Protein AF-A0A2A2Y1W0-F1 (afdb_monomer)

Structure (mmCIF, N/CA/C/O backbone):
data_AF-A0A2A2Y1W0-F1
#
_entry.id   AF-A0A2A2Y1W0-F1
#
loop_
_atom_site.group_PDB
_atom_site.id
_atom_site.type_symbol
_atom_site.label_atom_id
_atom_site.label_alt_id
_atom_site.label_comp_id
_atom_site.label_asym_id
_atom_site.label_entity_id
_atom_site.label_seq_id
_atom_site.pdbx_PDB_ins_code
_atom_site.Cartn_x
_atom_site.Cartn_y
_atom_site.Cartn_z
_atom_site.occupancy
_atom_site.B_iso_or_equiv
_atom_site.auth_seq_id
_atom_site.auth_comp_id
_atom_site.auth_asym_id
_atom_site.auth_atom_id
_atom_site.pdbx_PDB_model_num
ATOM 1 N N . MET A 1 1 ? -17.113 13.473 4.319 1.00 63.50 1 MET A N 1
ATOM 2 C CA . MET A 1 1 ? -16.592 12.774 3.124 1.00 63.50 1 MET A CA 1
ATOM 3 C C . MET A 1 1 ? -15.080 12.796 3.248 1.00 63.50 1 MET A C 1
ATOM 5 O O . MET A 1 1 ? -14.558 13.875 3.486 1.00 63.50 1 MET A O 1
ATOM 9 N N . GLN A 1 2 ? -14.410 11.641 3.247 1.00 79.94 2 GLN A N 1
ATOM 10 C CA . GLN A 1 2 ? -12.951 11.590 3.399 1.00 79.94 2 GLN A CA 1
ATOM 11 C C . GLN A 1 2 ? -12.304 11.894 2.040 1.00 79.94 2 GLN A C 1
ATOM 13 O O . GLN A 1 2 ? -12.812 11.440 1.010 1.00 79.94 2 GLN A O 1
ATOM 18 N N . THR A 1 3 ? -11.253 12.708 2.039 1.00 86.56 3 THR A N 1
ATOM 19 C CA . THR A 1 3 ? -10.570 13.169 0.826 1.00 86.56 3 THR A CA 1
ATOM 20 C C . THR A 1 3 ? -9.123 12.703 0.804 1.00 86.56 3 THR A C 1
ATOM 22 O O . THR A 1 3 ? -8.536 12.475 1.862 1.00 86.56 3 THR A O 1
ATOM 25 N N . ASP A 1 4 ? -8.561 12.573 -0.394 1.00 86.31 4 ASP A N 1
ATOM 26 C CA . ASP A 1 4 ? -7.121 12.424 -0.584 1.00 86.31 4 ASP A CA 1
ATOM 27 C C . ASP A 1 4 ? -6.381 13.752 -0.330 1.00 86.31 4 ASP A C 1
ATOM 29 O O . ASP A 1 4 ? -6.994 14.787 -0.031 1.00 86.31 4 ASP A O 1
ATOM 33 N N . VAL A 1 5 ? -5.055 13.720 -0.476 1.00 84.50 5 VAL A N 1
ATOM 34 C CA . VAL A 1 5 ? -4.164 14.864 -0.230 1.00 84.50 5 VAL A CA 1
ATOM 35 C C . VAL A 1 5 ? -4.415 16.039 -1.185 1.00 84.50 5 VAL A C 1
ATOM 37 O O . VAL A 1 5 ? -4.047 17.174 -0.890 1.00 84.50 5 VAL A O 1
ATOM 40 N N . PHE A 1 6 ? -5.095 15.794 -2.306 1.00 84.44 6 PHE A N 1
ATOM 41 C CA . PHE A 1 6 ? -5.465 16.794 -3.307 1.00 84.44 6 PHE A CA 1
ATOM 42 C C . PHE A 1 6 ? -6.910 17.296 -3.143 1.00 84.44 6 PHE A C 1
ATOM 44 O O . PHE A 1 6 ? -7.368 18.126 -3.927 1.00 84.44 6 PHE A O 1
ATOM 51 N N . GLY A 1 7 ? -7.639 16.817 -2.129 1.00 84.50 7 GLY A N 1
ATOM 52 C CA . GLY A 1 7 ? -9.027 17.194 -1.866 1.00 84.50 7 GLY A CA 1
ATOM 53 C C . GLY A 1 7 ? -10.063 16.406 -2.674 1.00 84.50 7 GLY A C 1
ATOM 54 O O . GLY A 1 7 ? -11.249 16.740 -2.622 1.00 84.50 7 GLY A O 1
ATOM 55 N N . ASN A 1 8 ? -9.670 15.350 -3.393 1.00 87.25 8 ASN A N 1
ATOM 56 C CA . ASN A 1 8 ? -10.614 14.508 -4.126 1.00 87.25 8 ASN A CA 1
ATOM 57 C C . ASN A 1 8 ? -11.314 13.528 -3.178 1.00 87.25 8 ASN A C 1
ATOM 59 O O . ASN A 1 8 ? -10.679 12.970 -2.283 1.00 87.25 8 ASN A O 1
ATOM 63 N N . PRO A 1 9 ? -12.613 13.248 -3.370 1.00 87.81 9 PRO A N 1
ATOM 64 C CA . PRO A 1 9 ? -13.333 12.309 -2.522 1.00 87.81 9 PRO A CA 1
ATOM 65 C C . PRO A 1 9 ? -12.879 10.864 -2.759 1.00 87.81 9 PRO A C 1
ATOM 67 O O . PRO A 1 9 ? -12.949 10.358 -3.883 1.00 87.81 9 PRO A O 1
ATOM 70 N N . ILE A 1 10 ? -12.512 10.166 -1.683 1.00 89.81 10 ILE A N 1
ATOM 71 C CA . ILE A 1 10 ? -12.179 8.737 -1.720 1.00 89.81 10 ILE A CA 1
ATOM 72 C C . ILE A 1 10 ? -13.482 7.935 -1.754 1.00 89.81 10 ILE A C 1
ATOM 74 O O . ILE A 1 10 ? -14.301 8.009 -0.835 1.00 89.81 10 ILE A O 1
ATOM 78 N N . ARG A 1 11 ? -13.694 7.182 -2.839 1.00 91.44 11 ARG A N 1
ATOM 79 C CA . ARG A 1 11 ? -14.934 6.414 -3.070 1.00 91.44 11 ARG A CA 1
ATOM 80 C C . ARG A 1 11 ? -14.829 4.944 -2.674 1.00 91.44 11 ARG A C 1
ATOM 82 O O . ARG A 1 11 ? -15.860 4.323 -2.420 1.00 91.44 11 ARG A O 1
ATOM 89 N N . ASP A 1 12 ? -13.616 4.403 -2.628 1.00 93.50 12 ASP A N 1
ATOM 90 C CA . ASP A 1 12 ? -13.374 3.011 -2.258 1.00 93.50 12 ASP A CA 1
ATOM 91 C C . ASP A 1 12 ? -13.612 2.813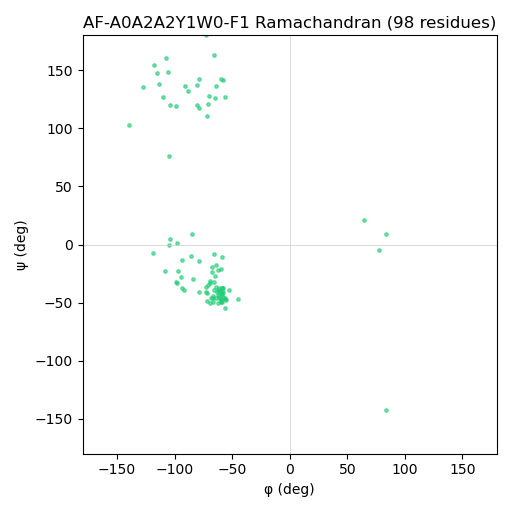 -0.753 1.00 93.50 12 ASP A C 1
ATOM 93 O O . ASP A 1 12 ? -12.867 3.311 0.089 1.00 93.50 12 ASP A O 1
ATOM 97 N N . GLN A 1 13 ? -14.686 2.095 -0.419 1.00 94.38 13 GLN A N 1
ATOM 98 C CA . GLN A 1 13 ? -15.078 1.825 0.965 1.00 94.38 13 GLN A CA 1
ATOM 99 C C . GLN A 1 13 ? -14.103 0.883 1.678 1.00 94.38 13 GLN A C 1
ATOM 101 O O . GLN A 1 13 ? -13.921 1.004 2.890 1.00 94.38 13 GLN A O 1
ATOM 106 N N . GLU A 1 14 ? -13.472 -0.046 0.956 1.00 95.25 14 GLU A N 1
ATOM 107 C CA . GLU A 1 14 ? -12.504 -0.959 1.559 1.00 95.25 14 GLU A CA 1
ATOM 108 C C . GLU A 1 14 ? -11.214 -0.208 1.885 1.00 95.25 14 GLU A C 1
ATOM 110 O O . GLU A 1 14 ? -10.717 -0.359 2.999 1.00 95.25 14 GLU A O 1
ATOM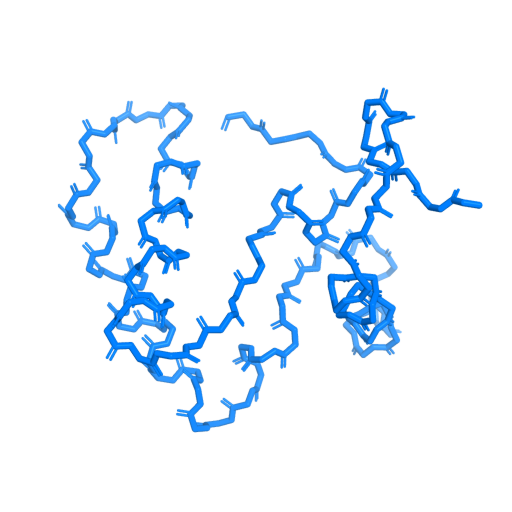 115 N N . LEU A 1 15 ? -10.741 0.686 1.009 1.00 94.75 15 LEU A N 1
ATOM 116 C CA . LEU A 1 15 ? -9.608 1.568 1.316 1.00 94.75 15 LEU A CA 1
ATOM 117 C C . LEU A 1 15 ? -9.862 2.389 2.591 1.00 94.75 15 LEU A C 1
ATOM 119 O O . LEU A 1 15 ? -9.029 2.402 3.497 1.00 94.75 15 LEU A O 1
ATOM 123 N N . LEU A 1 16 ? -11.038 3.011 2.720 1.00 94.75 16 LEU A N 1
ATOM 124 C CA . LEU A 1 16 ? -11.402 3.768 3.928 1.00 94.75 16 LEU A CA 1
ATOM 125 C C . LEU A 1 16 ? -11.355 2.893 5.187 1.00 94.75 16 LEU A C 1
ATOM 127 O O . LEU A 1 16 ? -10.768 3.281 6.200 1.00 94.75 16 LEU A O 1
ATOM 131 N N . ARG A 1 17 ? -11.916 1.680 5.108 1.00 95.69 17 ARG A N 1
ATOM 132 C CA . ARG A 1 17 ? -11.896 0.705 6.206 1.00 95.69 17 ARG A CA 1
ATOM 133 C C . ARG A 1 17 ? -10.469 0.290 6.576 1.00 95.69 17 ARG A C 1
ATOM 135 O O . ARG A 1 17 ? -10.166 0.089 7.753 1.00 95.69 17 ARG A O 1
ATOM 142 N N . ARG A 1 18 ? -9.584 0.151 5.586 1.00 95.88 18 ARG A N 1
ATOM 143 C CA . ARG A 1 18 ? -8.167 -0.203 5.765 1.00 95.88 18 ARG A CA 1
ATOM 144 C C . ARG A 1 18 ? -7.389 0.908 6.446 1.00 95.88 18 ARG A C 1
ATOM 146 O O . ARG A 1 18 ? -6.681 0.620 7.409 1.00 95.88 18 ARG A O 1
ATOM 153 N N . ILE A 1 19 ? -7.579 2.150 6.010 1.00 94.31 19 ILE A N 1
ATOM 154 C CA . ILE A 1 19 ? -6.978 3.340 6.622 1.00 94.31 19 ILE A CA 1
ATOM 155 C C . ILE A 1 19 ? -7.415 3.461 8.081 1.00 94.31 19 ILE A C 1
ATOM 157 O O . ILE A 1 19 ? -6.580 3.654 8.963 1.00 94.31 19 ILE A O 1
ATOM 161 N N . GLU A 1 20 ? -8.713 3.328 8.362 1.00 93.50 20 GLU A N 1
ATOM 162 C CA . GLU A 1 20 ? -9.235 3.419 9.727 1.00 93.50 20 GLU A CA 1
ATOM 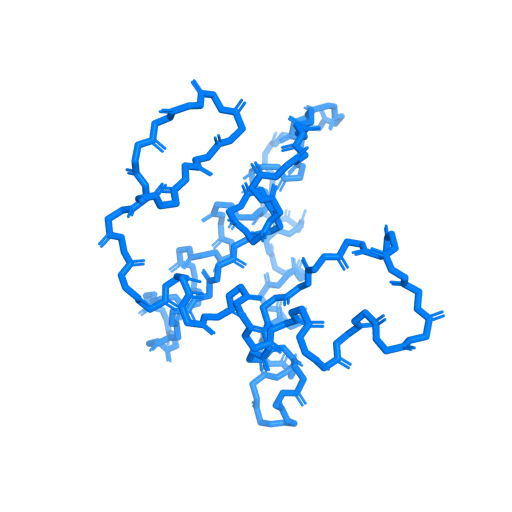163 C C . GLU A 1 20 ? -8.637 2.332 10.626 1.00 93.50 20 GLU A C 1
ATOM 165 O O . GLU A 1 20 ? -8.129 2.626 11.710 1.00 93.50 20 GLU A O 1
ATOM 170 N N . LYS A 1 21 ? -8.595 1.085 10.141 1.00 94.38 21 LYS A N 1
ATOM 171 C CA . LYS A 1 21 ? -7.953 -0.018 10.858 1.00 94.38 21 LYS A CA 1
ATOM 172 C C . LYS A 1 21 ? -6.468 0.256 11.116 1.00 94.38 21 LYS A C 1
ATOM 174 O O . LYS A 1 21 ? -6.025 0.068 12.245 1.00 94.38 21 LYS A O 1
ATOM 179 N N . ALA A 1 22 ? -5.722 0.715 10.111 1.00 93.06 22 ALA A N 1
ATOM 180 C CA . ALA A 1 22 ? -4.298 1.022 10.239 1.00 93.06 22 ALA A CA 1
ATOM 181 C C . ALA A 1 22 ? -4.048 2.121 11.282 1.00 93.06 22 ALA A C 1
ATOM 183 O O . ALA A 1 22 ? -3.198 1.957 12.156 1.00 93.06 22 ALA A O 1
ATOM 184 N N . LYS A 1 23 ? -4.847 3.198 11.275 1.00 90.94 23 LYS A N 1
ATOM 185 C CA . LYS A 1 23 ? -4.775 4.267 12.286 1.00 90.94 23 LYS A CA 1
ATOM 186 C C . LYS A 1 23 ? -4.977 3.731 13.703 1.00 90.94 23 LYS A C 1
ATOM 188 O O . LYS A 1 23 ? -4.255 4.143 14.605 1.00 90.94 23 LYS A O 1
ATOM 193 N N . LEU A 1 24 ? -5.912 2.802 13.899 1.00 90.94 24 LEU A N 1
ATOM 194 C CA . LEU A 1 24 ? -6.180 2.203 15.210 1.00 90.94 24 LEU A CA 1
ATOM 195 C C . LEU A 1 24 ? -5.062 1.266 15.688 1.00 90.94 24 LEU A C 1
ATOM 197 O O . LEU A 1 24 ? -4.810 1.202 16.888 1.00 90.94 24 LEU A O 1
ATOM 201 N N . THR A 1 25 ? -4.407 0.529 14.786 1.00 90.06 25 THR A N 1
ATOM 202 C CA . THR A 1 25 ? -3.433 -0.509 15.167 1.00 90.06 25 THR A CA 1
ATOM 203 C C . THR A 1 25 ? -1.977 -0.054 15.120 1.00 90.06 25 THR A C 1
ATOM 205 O O . THR A 1 25 ? -1.178 -0.526 15.922 1.00 90.06 25 THR A O 1
ATOM 208 N N . GLN A 1 26 ? -1.610 0.843 14.201 1.00 90.19 26 GLN A N 1
ATOM 209 C CA . GLN A 1 26 ? -0.211 1.215 13.937 1.00 90.19 26 GLN A CA 1
ATOM 210 C C . GLN A 1 26 ? 0.199 2.517 14.641 1.00 90.19 26 GLN A C 1
ATOM 212 O O . GLN A 1 26 ? 1.332 2.639 15.103 1.00 90.19 26 GLN A O 1
ATOM 217 N N . ARG A 1 27 ? -0.724 3.475 14.818 1.00 83.81 27 ARG A N 1
ATOM 218 C CA . ARG A 1 27 ? -0.428 4.770 15.468 1.00 83.81 27 ARG A CA 1
ATOM 219 C C . ARG A 1 27 ? -0.513 4.752 16.999 1.00 83.81 27 ARG A C 1
ATOM 221 O O . ARG A 1 27 ? -0.396 5.801 17.623 1.00 83.81 27 ARG A O 1
ATOM 228 N N . VAL A 1 28 ? -0.662 3.578 17.621 1.00 76.62 28 VAL A N 1
ATOM 229 C CA . VAL A 1 28 ? -0.755 3.429 19.090 1.00 76.62 28 VAL A CA 1
ATOM 230 C C . VAL A 1 28 ? 0.481 3.995 19.800 1.00 76.62 28 VAL A C 1
ATOM 232 O O . VAL A 1 28 ? 0.361 4.602 20.861 1.00 76.62 28 VAL A O 1
ATOM 235 N N . HIS A 1 29 ? 1.665 3.818 19.206 1.00 71.12 29 HIS A N 1
ATOM 236 C CA . HIS A 1 29 ? 2.937 4.251 19.794 1.00 71.12 29 HIS A CA 1
ATOM 237 C C . HIS A 1 29 ? 3.563 5.464 19.098 1.00 71.12 29 HIS A C 1
ATOM 239 O O . HIS A 1 29 ? 4.347 6.177 19.718 1.00 71.12 29 HIS A O 1
ATOM 245 N N . ASN A 1 30 ? 3.221 5.716 17.831 1.00 79.50 30 ASN A N 1
ATOM 246 C CA . ASN A 1 30 ? 3.704 6.867 17.075 1.00 79.50 30 ASN A CA 1
ATOM 247 C C . ASN A 1 30 ? 2.566 7.461 16.222 1.00 79.50 30 ASN A C 1
ATOM 249 O O . ASN A 1 30 ? 2.255 6.918 15.161 1.00 79.50 30 ASN A O 1
ATOM 253 N N . PRO A 1 31 ? 1.966 8.588 16.646 1.00 77.25 31 PRO A N 1
ATOM 254 C CA . PRO A 1 31 ? 0.889 9.257 15.914 1.00 77.25 31 PRO A CA 1
ATOM 255 C C . PRO A 1 31 ? 1.264 9.713 14.498 1.00 77.25 31 PRO A C 1
ATOM 257 O O . PRO A 1 31 ? 0.374 9.917 13.673 1.00 77.25 31 PRO A O 1
ATOM 260 N N . HIS A 1 32 ? 2.562 9.871 14.228 1.00 76.69 32 HIS A N 1
ATOM 261 C CA . HIS A 1 32 ? 3.107 10.354 12.960 1.00 76.69 32 HIS A CA 1
ATOM 262 C C . HIS A 1 32 ? 3.701 9.240 12.093 1.00 76.69 32 HIS A C 1
ATOM 264 O O . HIS A 1 32 ? 4.292 9.538 11.061 1.00 76.69 32 HIS A O 1
ATOM 270 N N . ALA A 1 33 ? 3.580 7.971 12.497 1.00 84.25 33 ALA A N 1
ATOM 271 C CA . ALA A 1 33 ? 4.019 6.873 11.648 1.00 84.25 33 ALA A CA 1
ATOM 272 C C . ALA A 1 33 ? 3.180 6.819 10.362 1.00 84.25 33 ALA A C 1
ATOM 274 O O . ALA A 1 33 ? 1.945 6.942 10.402 1.00 84.25 33 ALA A O 1
ATOM 275 N N . GLU A 1 34 ? 3.875 6.617 9.242 1.00 90.62 34 GLU A N 1
ATOM 276 C CA . GLU A 1 34 ? 3.258 6.234 7.977 1.00 90.62 34 GLU A CA 1
ATOM 277 C C . GLU A 1 34 ? 2.515 4.910 8.150 1.00 90.62 34 GLU A C 1
ATOM 279 O O . GLU A 1 34 ? 2.942 4.022 8.892 1.00 90.62 34 GLU A O 1
ATOM 284 N N . LEU A 1 35 ? 1.373 4.808 7.485 1.00 93.06 35 LEU A N 1
ATOM 285 C CA . LEU A 1 35 ? 0.505 3.648 7.512 1.00 93.06 35 LEU A CA 1
ATOM 286 C C . LEU A 1 35 ? 0.882 2.689 6.387 1.00 93.06 35 LEU A C 1
ATOM 288 O O . LEU A 1 35 ? 1.049 3.104 5.238 1.00 93.06 35 LEU A O 1
ATOM 292 N N . HIS A 1 36 ? 0.918 1.402 6.708 1.00 94.50 36 HIS A N 1
ATOM 293 C CA . HIS A 1 36 ? 0.934 0.310 5.733 1.00 94.50 36 HIS A CA 1
ATOM 294 C C . HIS A 1 36 ? -0.416 -0.411 5.725 1.00 94.50 36 HIS A C 1
ATOM 296 O O . HIS A 1 36 ? -1.188 -0.300 6.687 1.00 94.50 36 HIS A O 1
ATOM 302 N N . ASP A 1 37 ? -0.738 -1.156 4.665 1.00 96.62 37 ASP A N 1
ATOM 303 C CA . ASP A 1 37 ? -2.006 -1.891 4.620 1.00 96.62 37 ASP A CA 1
ATOM 304 C C . ASP A 1 37 ? -2.012 -2.966 5.725 1.00 96.62 37 ASP A C 1
ATOM 306 O O . ASP A 1 37 ? -1.130 -3.827 5.759 1.00 96.62 37 ASP A O 1
ATOM 310 N N . PRO A 1 38 ? -3.019 -3.011 6.618 1.00 96.31 38 PRO A N 1
ATOM 311 C CA . PRO A 1 38 ? -3.090 -4.025 7.667 1.00 96.31 38 PRO A CA 1
ATOM 312 C C . PRO A 1 38 ? -3.118 -5.488 7.181 1.00 96.31 38 PRO A C 1
ATOM 314 O O . PRO A 1 38 ? -3.039 -6.392 8.017 1.00 96.31 38 PRO A O 1
ATOM 317 N N . ILE A 1 39 ? -3.294 -5.785 5.880 1.00 95.50 39 ILE A N 1
ATOM 318 C CA . ILE A 1 39 ? -3.052 -7.153 5.377 1.00 95.50 39 ILE A CA 1
ATOM 319 C C . ILE A 1 39 ? -1.590 -7.571 5.505 1.00 95.50 39 ILE A C 1
ATOM 321 O O . ILE A 1 39 ? -1.327 -8.766 5.614 1.00 95.50 39 ILE A O 1
ATOM 325 N N . GLU A 1 40 ? -0.650 -6.632 5.485 1.00 95.19 40 GLU A N 1
ATOM 326 C CA . GLU A 1 40 ? 0.782 -6.930 5.537 1.00 95.19 40 GLU A CA 1
ATOM 327 C C . GLU A 1 40 ? 1.183 -7.520 6.895 1.00 95.19 40 GLU A C 1
ATOM 329 O O . GLU A 1 40 ? 2.126 -8.306 6.986 1.00 95.19 40 GLU A O 1
ATOM 334 N N . ASP A 1 41 ? 0.400 -7.239 7.939 1.00 94.19 41 ASP A N 1
ATOM 335 C CA . ASP A 1 41 ? 0.560 -7.827 9.270 1.00 94.19 41 ASP A CA 1
ATOM 336 C C . ASP A 1 41 ? -0.005 -9.257 9.363 1.00 94.19 41 ASP A C 1
ATOM 338 O O . ASP A 1 41 ? 0.288 -9.989 10.313 1.00 94.19 41 ASP A O 1
ATOM 342 N N . ASN A 1 42 ? -0.806 -9.704 8.386 1.00 95.44 42 ASN A N 1
ATOM 343 C CA . ASN A 1 42 ? -1.350 -11.059 8.384 1.00 95.44 42 ASN A CA 1
ATOM 344 C C . ASN A 1 42 ? -0.226 -12.071 8.090 1.00 95.44 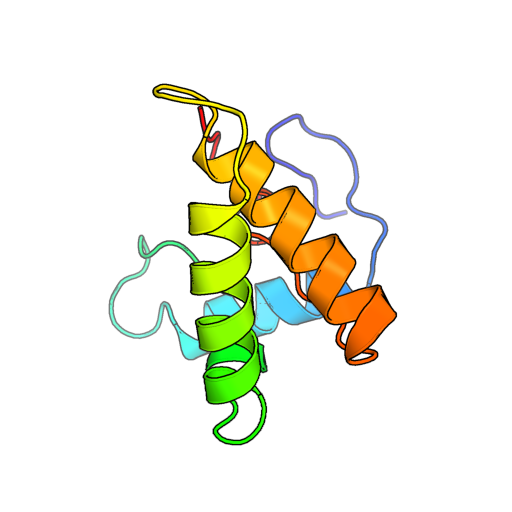42 ASN A C 1
ATOM 346 O O . ASN A 1 42 ? 0.352 -12.043 7.002 1.00 95.44 42 ASN A O 1
ATOM 350 N N . PRO A 1 43 ? 0.045 -13.041 8.986 1.00 96.56 43 PRO A N 1
ATOM 351 C CA . PRO A 1 43 ? 1.175 -13.958 8.848 1.00 96.56 43 PRO A CA 1
ATOM 352 C C . PRO A 1 43 ? 1.118 -14.844 7.596 1.00 96.56 43 PRO A C 1
ATOM 354 O O . PRO A 1 43 ? 2.160 -15.323 7.156 1.00 96.56 43 PRO A O 1
ATOM 357 N N . ARG A 1 44 ? -0.068 -15.057 7.007 1.00 96.12 44 ARG A N 1
ATOM 358 C CA . ARG A 1 44 ? -0.235 -15.811 5.753 1.00 96.12 44 ARG A CA 1
ATOM 359 C C . ARG A 1 44 ? -0.001 -14.958 4.506 1.00 96.12 44 ARG A C 1
ATOM 361 O O . ARG A 1 44 ? 0.430 -15.494 3.494 1.00 96.12 44 ARG A O 1
ATOM 368 N N . ILE A 1 45 ? -0.275 -13.655 4.578 1.00 96.50 45 ILE A N 1
ATOM 369 C CA . ILE A 1 45 ? -0.169 -12.719 3.445 1.00 96.50 45 ILE A CA 1
ATOM 370 C C . ILE A 1 45 ? 1.215 -12.072 3.399 1.00 96.50 45 ILE A C 1
ATOM 372 O O . ILE A 1 45 ? 1.803 -11.951 2.330 1.00 96.50 45 ILE A O 1
ATOM 376 N N . ARG A 1 46 ? 1.782 -11.736 4.560 1.00 96.50 46 ARG A N 1
ATOM 377 C CA . ARG A 1 46 ? 3.109 -11.131 4.704 1.00 96.50 46 ARG A CA 1
ATOM 378 C C . ARG A 1 46 ? 4.215 -11.780 3.857 1.00 96.50 46 ARG A C 1
ATOM 380 O O . ARG A 1 46 ? 4.962 -11.034 3.230 1.00 96.50 46 ARG A O 1
ATOM 387 N N . PRO A 1 47 ? 4.380 -13.122 3.815 1.00 98.00 47 PRO A N 1
ATOM 388 C CA . PRO A 1 47 ? 5.411 -13.7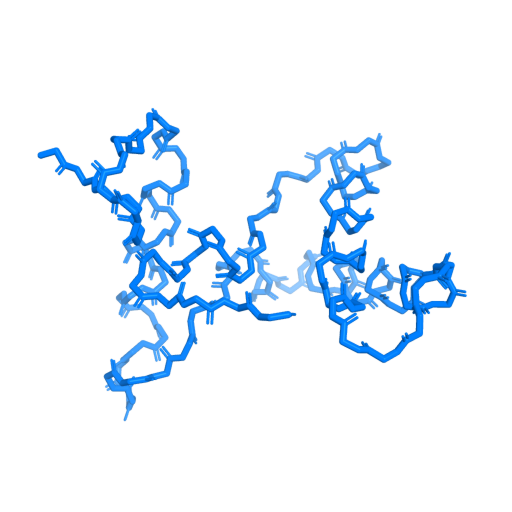22 2.967 1.00 98.00 47 PRO A CA 1
ATOM 389 C C . PRO A 1 47 ? 5.154 -13.510 1.469 1.00 98.00 47 PRO A C 1
ATOM 391 O O . PRO A 1 47 ? 6.116 -13.354 0.726 1.00 98.00 47 PRO A O 1
ATOM 394 N N . ILE A 1 48 ? 3.888 -13.458 1.040 1.00 98.12 48 ILE A N 1
ATOM 395 C CA . ILE A 1 48 ? 3.507 -13.203 -0.356 1.00 98.12 48 ILE A CA 1
ATOM 396 C C . ILE A 1 48 ? 3.840 -11.757 -0.719 1.00 98.12 48 ILE A C 1
ATOM 398 O O . ILE A 1 48 ? 4.543 -11.530 -1.696 1.00 98.12 48 ILE A O 1
ATOM 402 N N . VAL A 1 49 ? 3.416 -10.791 0.105 1.00 97.50 49 VAL A N 1
ATOM 403 C CA . VAL A 1 49 ? 3.702 -9.362 -0.120 1.00 97.50 49 VAL A CA 1
ATOM 404 C C . VAL A 1 49 ? 5.204 -9.116 -0.230 1.00 97.50 49 VAL A C 1
ATOM 406 O O . VAL A 1 49 ? 5.640 -8.493 -1.187 1.00 97.50 49 VAL A O 1
ATOM 409 N N . ARG A 1 50 ? 6.008 -9.680 0.681 1.00 97.31 50 ARG A N 1
ATOM 410 C CA . ARG A 1 50 ? 7.473 -9.532 0.650 1.00 97.31 50 ARG A CA 1
ATOM 411 C C . ARG A 1 50 ? 8.122 -10.149 -0.583 1.00 97.31 50 ARG A C 1
ATOM 413 O O . ARG A 1 50 ? 9.130 -9.639 -1.057 1.00 97.31 50 ARG A O 1
ATOM 420 N N . GLU A 1 51 ? 7.610 -11.275 -1.073 1.00 98.06 51 GLU A N 1
ATOM 421 C CA . GLU A 1 51 ? 8.155 -11.870 -2.294 1.00 98.06 51 GLU A CA 1
ATOM 422 C C . GLU A 1 51 ? 7.786 -11.044 -3.527 1.00 98.06 51 GLU A C 1
ATOM 424 O O . GLU A 1 51 ? 8.641 -10.789 -4.376 1.00 98.06 51 GLU A O 1
ATOM 429 N N . VAL A 1 52 ? 6.543 -10.563 -3.589 1.00 98.06 52 VAL A N 1
ATOM 430 C CA . VAL A 1 52 ? 6.083 -9.675 -4.659 1.00 98.06 52 VAL A CA 1
ATOM 431 C C . VAL A 1 52 ? 6.841 -8.349 -4.646 1.00 98.06 52 VAL A C 1
ATOM 433 O O . VAL A 1 52 ? 7.241 -7.892 -5.710 1.00 98.06 52 VAL A O 1
ATOM 436 N N . GLU A 1 53 ? 7.107 -7.768 -3.477 1.00 97.44 53 GLU A N 1
ATOM 437 C CA . GLU A 1 53 ? 7.932 -6.565 -3.324 1.00 97.44 53 GLU A CA 1
ATOM 438 C C . GLU A 1 53 ? 9.319 -6.772 -3.938 1.00 97.44 53 GLU A C 1
ATOM 440 O O . GLU A 1 53 ? 9.696 -6.056 -4.862 1.00 97.44 53 GLU A O 1
ATOM 445 N N . ARG A 1 54 ? 10.044 -7.825 -3.534 1.00 97.75 54 ARG A N 1
ATOM 446 C CA . ARG A 1 54 ? 11.367 -8.132 -4.109 1.00 97.75 54 ARG A CA 1
ATOM 447 C C . ARG A 1 54 ? 11.315 -8.353 -5.616 1.00 97.75 54 ARG A C 1
ATOM 449 O O . ARG A 1 54 ? 12.265 -8.014 -6.321 1.00 97.75 54 ARG A O 1
ATOM 456 N N . ARG A 1 55 ? 10.253 -8.982 -6.123 1.00 97.25 55 ARG A N 1
ATOM 457 C CA . ARG A 1 55 ? 10.059 -9.178 -7.563 1.00 97.25 55 ARG A CA 1
ATOM 458 C C . ARG A 1 55 ? 9.840 -7.839 -8.265 1.00 97.25 55 ARG A C 1
ATOM 460 O O . ARG A 1 55 ? 10.551 -7.554 -9.224 1.00 97.25 55 ARG A O 1
ATOM 467 N N . ALA A 1 56 ? 8.939 -7.006 -7.754 1.00 96.69 56 ALA A N 1
ATOM 468 C CA . ALA A 1 56 ? 8.649 -5.680 -8.285 1.00 96.69 56 AL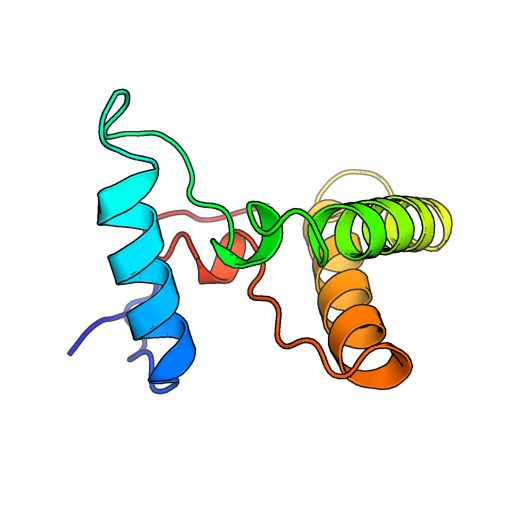A A CA 1
ATOM 469 C C . ALA A 1 56 ? 9.886 -4.771 -8.261 1.00 96.69 56 ALA A C 1
ATOM 471 O O . ALA A 1 56 ? 10.154 -4.079 -9.237 1.00 96.69 56 ALA A O 1
ATOM 472 N N . GLU A 1 57 ? 10.698 -4.825 -7.204 1.00 95.50 57 GLU A N 1
ATOM 473 C CA . GLU A 1 57 ? 11.956 -4.083 -7.110 1.00 95.50 57 GLU A CA 1
ATOM 474 C C . GLU A 1 57 ? 12.978 -4.483 -8.177 1.00 95.50 57 GLU A C 1
ATOM 476 O O . GLU A 1 57 ? 13.679 -3.608 -8.695 1.00 95.50 57 GLU A O 1
ATOM 481 N N . ARG A 1 58 ? 13.079 -5.782 -8.493 1.00 95.56 58 ARG A N 1
ATOM 482 C CA . ARG A 1 58 ? 13.964 -6.302 -9.550 1.00 95.56 58 ARG A CA 1
ATOM 483 C C . ARG A 1 58 ? 13.450 -5.982 -10.949 1.00 95.56 58 ARG A C 1
ATOM 485 O O . ARG A 1 58 ? 14.251 -5.757 -11.847 1.00 95.56 58 ARG A O 1
ATOM 492 N N . GLU A 1 59 ? 12.134 -6.010 -11.135 1.00 94.44 59 GLU A N 1
ATOM 493 C CA . GLU A 1 59 ? 11.473 -5.763 -12.422 1.00 94.44 59 GLU A CA 1
ATOM 494 C C . GLU A 1 59 ? 11.221 -4.272 -12.696 1.00 94.44 59 GLU A C 1
ATOM 496 O O . GLU A 1 59 ? 10.840 -3.909 -13.811 1.00 94.44 59 GLU A O 1
ATOM 501 N N . SER A 1 60 ? 11.423 -3.413 -11.693 1.00 93.44 60 SER A N 1
ATOM 502 C CA . SER A 1 60 ? 11.276 -1.964 -11.804 1.00 93.44 60 SER A CA 1
ATOM 503 C C . SER A 1 60 ? 12.165 -1.413 -12.912 1.00 93.44 60 SER A C 1
ATOM 505 O O . SER A 1 60 ? 13.379 -1.617 -12.914 1.00 93.44 60 SER A O 1
ATOM 507 N N . MET A 1 61 ? 11.563 -0.660 -13.830 1.00 89.50 61 MET A N 1
ATOM 508 C CA . MET A 1 61 ? 12.281 -0.036 -14.954 1.00 89.50 61 MET A CA 1
ATOM 509 C C . MET A 1 61 ? 12.717 1.396 -14.636 1.00 89.50 61 MET A C 1
ATOM 511 O O . MET A 1 61 ? 13.528 1.973 -15.358 1.00 89.50 61 MET A O 1
ATOM 515 N N . VAL A 1 62 ? 12.179 1.972 -13.558 1.00 90.38 62 VAL A N 1
ATOM 516 C CA . VAL A 1 62 ? 12.516 3.317 -13.090 1.00 90.38 62 VAL A CA 1
ATOM 517 C C . VAL A 1 62 ? 13.706 3.247 -12.134 1.00 90.38 62 VAL A C 1
ATOM 519 O O . VAL A 1 62 ? 13.727 2.441 -11.200 1.00 90.38 62 VAL A O 1
ATOM 522 N N . ALA A 1 63 ? 14.692 4.115 -12.359 1.00 86.88 63 ALA A N 1
ATOM 523 C CA . ALA A 1 63 ? 15.822 4.328 -11.464 1.00 86.88 63 ALA A CA 1
ATOM 524 C C . ALA A 1 63 ? 15.761 5.744 -10.872 1.00 86.88 63 ALA A C 1
ATOM 526 O O . ALA A 1 63 ? 15.501 6.704 -11.594 1.00 86.88 63 ALA A O 1
ATOM 527 N N . GLY A 1 64 ? 16.043 5.876 -9.572 1.00 86.69 64 GLY A N 1
ATOM 528 C CA . GLY A 1 64 ? 16.005 7.160 -8.865 1.00 86.69 64 GLY A CA 1
ATOM 529 C C . GLY A 1 64 ? 14.603 7.556 -8.387 1.00 86.69 64 GLY A C 1
ATOM 530 O O . GLY A 1 64 ? 13.846 6.707 -7.919 1.00 86.69 64 GLY A O 1
ATOM 531 N N . MET A 1 65 ? 14.294 8.853 -8.461 1.00 89.44 65 MET A N 1
ATOM 532 C CA . MET A 1 65 ? 13.020 9.449 -8.029 1.00 89.44 65 MET A CA 1
ATOM 533 C C . MET A 1 65 ? 11.827 8.812 -8.760 1.00 89.44 65 MET A C 1
ATOM 535 O O . MET A 1 65 ? 11.939 8.456 -9.935 1.00 89.44 65 MET A O 1
ATOM 539 N N . GLY A 1 66 ? 10.706 8.608 -8.067 1.00 87.12 66 GLY A N 1
ATOM 540 C CA . GLY A 1 66 ? 9.530 7.931 -8.613 1.00 87.12 66 GLY A CA 1
ATOM 541 C C . GLY A 1 66 ? 9.625 6.401 -8.699 1.00 87.12 66 GLY A C 1
ATOM 542 O O . GLY A 1 66 ? 8.635 5.744 -9.028 1.00 87.12 66 GLY A O 1
ATOM 543 N N . ARG A 1 67 ? 10.779 5.790 -8.377 1.00 92.00 67 ARG A N 1
ATOM 544 C CA . ARG A 1 67 ? 10.932 4.322 -8.379 1.00 92.00 67 ARG A CA 1
ATOM 545 C C . ARG A 1 67 ? 9.949 3.635 -7.429 1.00 92.00 67 ARG A C 1
ATOM 547 O O . ARG A 1 67 ? 9.451 2.564 -7.760 1.00 92.00 67 ARG A O 1
ATOM 554 N N . CYS A 1 68 ? 9.659 4.230 -6.272 1.00 93.25 68 CYS A N 1
ATOM 555 C CA . CYS A 1 68 ? 8.694 3.677 -5.319 1.00 93.25 68 CYS A CA 1
ATOM 556 C C . CYS A 1 68 ? 7.300 3.527 -5.948 1.00 93.25 68 CYS A C 1
ATOM 558 O O . CYS A 1 68 ? 6.691 2.473 -5.804 1.00 93.25 68 CYS A O 1
ATOM 560 N N . HIS A 1 69 ? 6.844 4.507 -6.735 1.00 93.31 69 HIS A N 1
ATOM 561 C CA . HIS A 1 69 ? 5.551 4.447 -7.421 1.00 93.31 69 HIS A CA 1
ATOM 562 C C . HIS A 1 69 ? 5.495 3.337 -8.480 1.00 93.31 69 HIS A C 1
ATOM 564 O O . HIS A 1 69 ? 4.471 2.657 -8.578 1.00 93.31 69 HIS A O 1
ATOM 570 N N . ASP A 1 70 ? 6.577 3.101 -9.238 1.00 95.31 70 ASP A N 1
ATOM 571 C CA . ASP A 1 70 ? 6.653 1.968 -10.186 1.00 95.31 70 ASP A CA 1
ATOM 572 C C . ASP A 1 70 ? 6.597 0.628 -9.440 1.00 95.31 70 ASP A C 1
ATOM 574 O O . ASP A 1 70 ? 5.816 -0.256 -9.798 1.00 95.31 70 ASP A O 1
ATOM 578 N N . VAL A 1 71 ? 7.362 0.495 -8.352 1.00 96.75 71 VAL A N 1
ATOM 579 C CA . VAL A 1 71 ? 7.356 -0.706 -7.504 1.00 96.75 71 VAL A CA 1
ATOM 580 C C . VAL A 1 71 ? 5.964 -0.957 -6.925 1.00 96.75 71 VAL A C 1
ATOM 582 O O . VAL A 1 71 ? 5.436 -2.056 -7.075 1.00 96.75 71 VAL A O 1
ATOM 585 N N . TRP A 1 72 ? 5.326 0.048 -6.329 1.00 97.00 72 TRP A N 1
ATOM 586 C CA . TRP A 1 72 ? 3.989 -0.074 -5.749 1.00 97.00 72 TRP A CA 1
ATOM 587 C C . TRP A 1 72 ? 2.927 -0.432 -6.785 1.00 97.00 72 TRP A C 1
ATOM 589 O O . TRP A 1 72 ? 2.128 -1.335 -6.550 1.00 97.00 72 TRP A O 1
ATOM 599 N N . SER A 1 73 ? 2.962 0.200 -7.959 1.00 96.12 73 SER A N 1
ATOM 600 C CA . SER A 1 73 ? 2.029 -0.109 -9.051 1.00 96.12 73 SER A CA 1
ATOM 601 C C . SER A 1 73 ? 2.171 -1.563 -9.517 1.00 96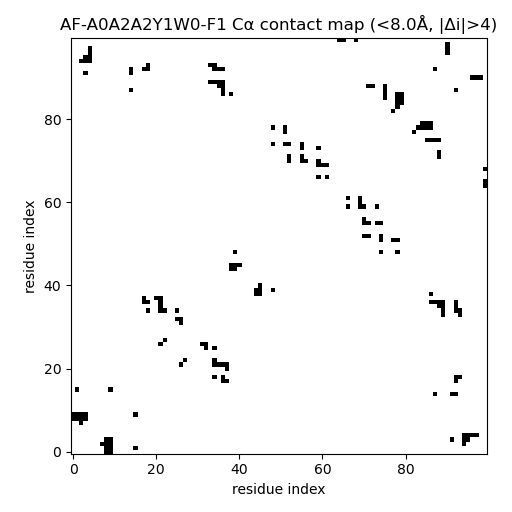.12 73 SER A C 1
ATOM 603 O O . SER A 1 73 ? 1.179 -2.254 -9.757 1.00 96.12 73 SER A O 1
ATOM 605 N N . ARG A 1 74 ? 3.409 -2.068 -9.600 1.00 97.25 74 ARG A N 1
ATOM 606 C CA . ARG A 1 74 ? 3.686 -3.477 -9.921 1.00 97.25 74 ARG A CA 1
ATOM 607 C C . ARG A 1 74 ? 3.211 -4.411 -8.822 1.00 97.25 74 ARG A C 1
ATOM 609 O O . ARG A 1 74 ? 2.593 -5.426 -9.130 1.00 97.25 74 ARG A O 1
ATOM 616 N N . MET A 1 75 ? 3.475 -4.077 -7.561 1.00 98.06 75 MET A N 1
ATOM 617 C CA . MET A 1 75 ? 3.022 -4.871 -6.422 1.00 98.06 75 MET A CA 1
ATOM 618 C C . MET A 1 75 ? 1.500 -4.999 -6.410 1.00 98.06 75 MET A C 1
ATOM 620 O O . MET A 1 75 ? 0.998 -6.117 -6.331 1.00 98.06 75 MET A O 1
ATOM 624 N N . GLU A 1 76 ? 0.773 -3.887 -6.553 1.00 97.50 76 GLU A N 1
ATOM 625 C CA . GLU A 1 76 ? -0.692 -3.876 -6.627 1.00 97.50 76 GLU A CA 1
ATOM 626 C C . GLU A 1 76 ? -1.191 -4.780 -7.764 1.00 97.50 76 GLU A C 1
ATOM 628 O O . GLU A 1 76 ? -2.074 -5.619 -7.563 1.00 97.50 76 GLU A O 1
ATOM 633 N N . HIS A 1 77 ? -0.576 -4.675 -8.947 1.00 97.38 77 HIS A N 1
ATOM 634 C CA . HIS A 1 77 ? -0.928 -5.503 -10.096 1.00 97.38 77 HIS A CA 1
ATOM 635 C C . HIS A 1 77 ? -0.683 -6.998 -9.849 1.00 97.38 77 HIS A C 1
ATOM 637 O O . HIS A 1 77 ? -1.582 -7.810 -10.084 1.00 97.38 77 HIS A O 1
ATOM 643 N N . ILE A 1 78 ? 0.506 -7.377 -9.371 1.00 97.81 78 ILE A N 1
ATOM 644 C CA . ILE A 1 78 ? 0.896 -8.778 -9.147 1.00 97.81 78 ILE A CA 1
ATOM 645 C C . ILE A 1 78 ? 0.055 -9.394 -8.022 1.00 97.81 78 ILE A C 1
ATOM 647 O O . ILE A 1 78 ? -0.498 -10.480 -8.191 1.00 97.81 78 ILE A O 1
ATOM 651 N N . LEU A 1 79 ? -0.115 -8.695 -6.894 1.00 98.12 79 LEU A N 1
ATOM 652 C CA . LEU A 1 79 ? -0.924 -9.178 -5.769 1.00 98.12 79 LEU A CA 1
ATOM 653 C C . LEU A 1 79 ? -2.371 -9.436 -6.191 1.00 98.12 79 LEU A C 1
ATOM 655 O O . LEU A 1 79 ? -2.937 -10.480 -5.855 1.00 98.12 79 LEU A O 1
ATOM 659 N N . LYS A 1 80 ? -2.954 -8.535 -6.984 1.00 97.69 80 LYS A N 1
ATOM 660 C CA . LYS A 1 80 ? -4.333 -8.677 -7.447 1.00 97.69 80 LYS A CA 1
ATOM 661 C C . LYS A 1 80 ? -4.489 -9.780 -8.488 1.00 97.69 80 LYS A C 1
ATOM 663 O O . LYS A 1 80 ? -5.403 -10.592 -8.369 1.00 97.69 80 LYS A O 1
ATOM 668 N N . SER A 1 81 ? -3.631 -9.801 -9.506 1.00 97.50 81 SER A N 1
ATOM 669 C CA . SER A 1 81 ? -3.773 -10.702 -10.658 1.00 97.50 81 SER A CA 1
ATOM 670 C C . SER A 1 81 ? -3.318 -12.134 -10.375 1.00 97.50 81 SER A C 1
ATOM 672 O O . SER A 1 81 ? -4.006 -13.070 -10.776 1.00 97.50 81 SER A O 1
ATOM 674 N N . GLU A 1 82 ? -2.207 -12.320 -9.659 1.00 97.94 82 GLU A N 1
ATOM 675 C CA . GLU A 1 82 ? -1.614 -13.642 -9.422 1.00 97.94 82 GLU A CA 1
ATOM 676 C C . GLU A 1 82 ? -2.082 -14.269 -8.099 1.00 97.94 82 GLU A C 1
ATOM 678 O O . GLU A 1 82 ? -2.151 -15.493 -7.985 1.00 97.94 82 GLU A O 1
ATOM 683 N N . HIS A 1 83 ? -2.439 -13.451 -7.101 1.00 96.56 83 HIS A N 1
ATOM 684 C CA . HIS A 1 83 ? -2.789 -13.933 -5.758 1.00 96.56 83 HIS A CA 1
ATOM 685 C C . HIS A 1 83 ? -4.223 -13.607 -5.314 1.00 96.56 83 HIS A C 1
ATOM 687 O O . HIS A 1 83 ? -4.647 -14.079 -4.258 1.00 96.56 83 HIS A O 1
ATOM 693 N N . GLY A 1 84 ? -4.981 -12.816 -6.083 1.00 97.25 84 GLY A N 1
ATOM 694 C CA . GLY A 1 84 ? -6.329 -12.382 -5.700 1.00 97.25 84 GLY A CA 1
ATOM 695 C C . GLY A 1 84 ? -6.357 -11.485 -4.456 1.00 97.25 84 GLY A C 1
ATOM 696 O O . GLY A 1 84 ? -7.382 -11.394 -3.781 1.00 97.25 84 GLY A O 1
ATOM 697 N N . ILE A 1 85 ? -5.231 -10.849 -4.122 1.00 97.19 85 ILE A N 1
ATOM 698 C CA . ILE A 1 85 ? -5.070 -9.993 -2.948 1.00 97.19 85 ILE A CA 1
ATOM 699 C C . ILE A 1 85 ? -5.217 -8.537 -3.385 1.00 97.19 85 ILE A C 1
ATOM 701 O O . ILE A 1 85 ? -4.433 -8.036 -4.185 1.00 97.19 85 ILE A O 1
ATOM 705 N N . VAL A 1 86 ? -6.211 -7.845 -2.829 1.00 97.19 86 VAL A N 1
ATOM 706 C CA . VAL A 1 86 ? -6.287 -6.382 -2.909 1.00 97.19 86 VAL A CA 1
ATOM 707 C C . VAL A 1 86 ? -5.363 -5.815 -1.839 1.00 97.19 86 VAL A C 1
ATOM 709 O O . VAL A 1 86 ? -5.544 -6.122 -0.660 1.00 97.19 86 VAL A O 1
ATOM 712 N N . TRP A 1 87 ? -4.380 -5.033 -2.270 1.00 97.81 87 TRP A N 1
ATOM 713 C CA . TRP A 1 87 ? -3.401 -4.350 -1.431 1.00 97.81 87 TRP A CA 1
ATOM 714 C C . TRP A 1 87 ? -3.386 -2.876 -1.804 1.00 97.81 87 TRP A C 1
ATOM 716 O O . TRP A 1 87 ? -3.378 -2.556 -2.993 1.00 97.81 87 T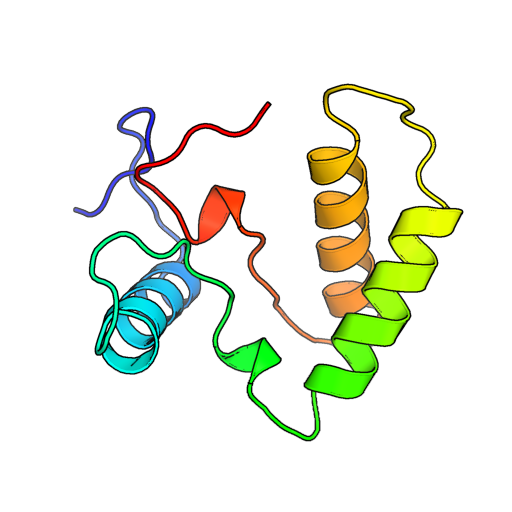RP A O 1
ATOM 726 N N . TYR A 1 88 ? -3.380 -2.007 -0.799 1.00 97.44 88 TYR A N 1
ATOM 727 C CA . TYR A 1 88 ? -3.345 -0.566 -1.005 1.00 97.44 88 TYR A CA 1
ATOM 728 C C . TYR A 1 88 ? -1.941 -0.010 -0.710 1.00 97.44 88 TYR A C 1
ATOM 730 O O . TYR A 1 88 ? -1.466 -0.149 0.421 1.00 97.44 88 TYR A O 1
ATOM 738 N N . PRO A 1 89 ? -1.269 0.626 -1.686 1.00 95.62 89 PRO A N 1
ATOM 739 C CA . PRO A 1 89 ? 0.062 1.192 -1.496 1.00 95.62 89 PRO A CA 1
ATOM 740 C C . PRO A 1 89 ? 0.116 2.362 -0.500 1.00 95.62 89 PRO A C 1
ATOM 742 O O . PRO A 1 89 ? -0.908 2.999 -0.223 1.00 95.62 89 PRO A O 1
ATOM 745 N N . PRO A 1 90 ? 1.321 2.717 -0.004 1.00 94.75 90 PRO A N 1
ATOM 746 C CA . PRO A 1 90 ? 1.512 3.816 0.943 1.00 94.75 90 PRO A CA 1
ATOM 747 C C . PRO A 1 90 ? 0.897 5.150 0.502 1.00 94.75 90 PRO A C 1
ATOM 749 O O . PRO A 1 90 ? 0.286 5.827 1.324 1.00 94.75 90 PRO A O 1
ATOM 752 N N . ASN A 1 91 ? 0.975 5.505 -0.784 1.00 93.00 91 ASN A N 1
ATOM 753 C CA . ASN A 1 91 ? 0.381 6.737 -1.321 1.00 93.00 91 ASN A CA 1
ATOM 754 C C . ASN A 1 91 ? -1.162 6.756 -1.300 1.00 93.00 91 ASN A C 1
ATOM 756 O O . ASN A 1 91 ? -1.757 7.828 -1.361 1.00 93.00 91 ASN A O 1
ATOM 760 N N . GLN A 1 92 ? -1.819 5.599 -1.188 1.00 94.00 92 GLN A N 1
ATOM 761 C CA . GLN A 1 92 ? -3.268 5.497 -0.997 1.00 94.00 92 GLN A CA 1
ATOM 762 C C . GLN A 1 92 ? -3.638 5.391 0.487 1.00 94.00 92 GLN A C 1
ATOM 764 O O . GLN A 1 92 ? -4.629 5.978 0.918 1.00 94.00 92 GLN A O 1
ATOM 769 N N . MET A 1 93 ? -2.836 4.671 1.277 1.00 95.19 93 MET A N 1
ATOM 770 C CA . MET A 1 93 ? -3.043 4.508 2.721 1.00 95.19 93 MET A CA 1
ATOM 771 C C . MET A 1 93 ? -2.793 5.804 3.509 1.00 95.19 93 MET A C 1
ATOM 773 O O . MET A 1 93 ? -3.462 6.060 4.513 1.00 95.19 93 MET A O 1
ATOM 777 N N . ASN A 1 94 ? -1.855 6.636 3.051 1.00 93.06 94 ASN A N 1
ATOM 778 C CA . ASN A 1 94 ? -1.470 7.896 3.685 1.00 93.06 94 ASN A CA 1
ATOM 779 C C . ASN A 1 94 ? -2.030 9.080 2.902 1.00 93.06 94 ASN A C 1
ATOM 781 O O . ASN A 1 94 ? -1.329 9.771 2.168 1.00 93.06 94 ASN A O 1
ATOM 785 N N . THR A 1 95 ? -3.327 9.314 3.078 1.00 90.31 95 THR A N 1
ATOM 786 C CA . THR A 1 95 ? -4.095 10.344 2.361 1.00 90.31 95 THR A CA 1
ATOM 787 C C . THR A 1 95 ? -3.676 11.778 2.691 1.00 90.31 95 THR A C 1
ATOM 789 O O . THR A 1 95 ? -4.210 12.715 2.116 1.00 90.31 95 THR A O 1
ATOM 792 N N . ASP A 1 96 ? -2.803 11.964 3.676 1.00 87.94 96 ASP A N 1
ATOM 793 C CA . ASP A 1 96 ? -2.252 13.232 4.144 1.00 87.94 96 ASP A CA 1
ATOM 794 C C . ASP A 1 96 ? -0.793 13.458 3.706 1.00 87.94 96 ASP A C 1
ATOM 796 O O . ASP A 1 96 ? -0.231 14.511 4.009 1.00 87.94 96 ASP A O 1
ATOM 800 N N . LEU A 1 97 ? -0.188 12.510 2.980 1.00 88.50 97 LEU A N 1
ATOM 801 C CA . LEU A 1 97 ? 1.198 12.577 2.517 1.00 88.50 97 LEU A CA 1
ATOM 8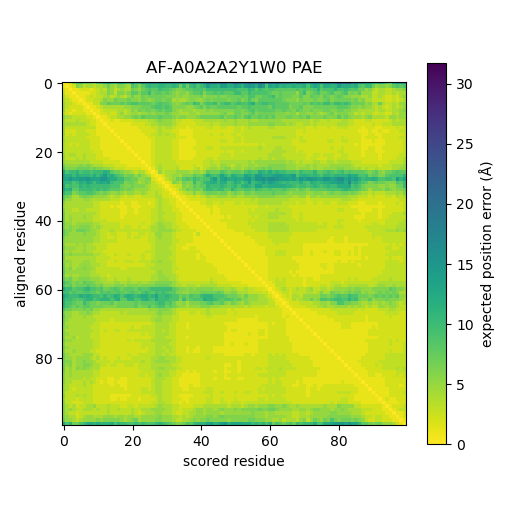02 C C . LEU A 1 97 ? 1.286 12.641 0.989 1.00 88.50 97 LEU A C 1
ATOM 804 O O . LEU A 1 97 ? 0.477 12.062 0.267 1.00 88.50 97 LEU A O 1
ATOM 808 N N . ILE A 1 98 ? 2.308 13.346 0.504 1.00 86.31 98 ILE A N 1
ATOM 809 C CA . ILE A 1 98 ? 2.689 13.378 -0.910 1.00 86.31 98 ILE A CA 1
ATOM 810 C C . ILE A 1 98 ? 4.011 12.629 -1.034 1.00 86.31 98 ILE A C 1
ATOM 812 O O . ILE A 1 98 ? 4.967 12.945 -0.328 1.00 86.31 98 ILE A O 1
ATOM 816 N N . TYR A 1 99 ? 4.042 11.657 -1.938 1.00 86.12 99 TYR A N 1
ATOM 817 C CA . TYR A 1 99 ? 5.225 10.864 -2.259 1.00 86.12 99 TYR A CA 1
ATOM 818 C C . TYR A 1 99 ? 5.788 11.291 -3.613 1.00 86.12 99 TYR A C 1
ATOM 820 O O . TYR A 1 99 ? 5.021 11.665 -4.504 1.00 86.12 99 TYR A O 1
ATOM 828 N N . ASP A 1 100 ? 7.105 11.193 -3.771 1.00 76.44 100 ASP A N 1
ATOM 829 C CA . ASP A 1 100 ? 7.867 11.672 -4.925 1.00 76.44 100 ASP A CA 1
ATOM 830 C C . ASP A 1 100 ? 8.446 10.561 -5.822 1.00 76.44 100 ASP A C 1
ATOM 832 O O . ASP A 1 100 ? 8.474 9.378 -5.418 1.00 76.44 100 ASP A O 1
#

Secondary structure (DSSP, 8-state):
--B-TTSPBP--HHHHHHHHHHHHHHTTT-TTPPP--TTTTSTTTHHHHHHHHHHHHHH----STTHHHHHHHHHHHHHHHHH------HHHH-TT----

Solvent-accessible surface area (backbone atoms only — not comparable to full-atom values): 5853 Å² total; per-residue (Å²): 135,62,47,40,70,87,68,48,76,66,78,58,64,65,60,54,52,41,38,54,50,23,55,68,68,64,32,78,87,37,84,83,60,84,43,61,48,60,60,59,74,35,83,82,44,29,63,53,54,56,51,42,43,57,49,21,61,72,68,42,89,58,76,69,83,41,26,64,58,52,24,42,55,42,30,39,49,48,35,35,73,77,66,70,36,91,61,58,49,52,73,67,46,28,35,86,54,89,84,96

pLDDT: mean 92.07, std 6.52, range [63.5, 98.12]

Foldseek 3Di:
DDAFQVRHDDPDPVLVVQLVVQCVPPCPPPNPDQGFGCVCVVPVCVVVLVVLLVVLLVVQPDDDFCSLVSSQVSSQVCCCPVPVDHGDDSSSSCRNDDGD

Sequence (100 aa):
MQTDVFGNPIRDQELLRRIEKAKLTQRVHNPHAELHDPIEDNPRIRPIVREVERRAERESMVAGMGRCHDVWSRMEHILKSEHGIVWYPPNQMNTDLIYD

Radius of gyration: 13.81 Å; Cα contacts (8 Å, |Δi|>4): 102; chains: 1; bounding box: 33×33×35 Å

Mean predicted aligned error: 3.79 Å